Protein AF-A0A916KN75-F1 (afdb_monomer_lite)

Organism: Dehalococcoides mccartyi (strain CBDB1) (NCBI:txid255470)

Foldseek 3Di:
DVVVVVVVLVVVLVVLLVVLVVLLVVPPPDPCSVVLVVLSVLLVVLQVCLCVQLVVCVVVVVNDPVNVVSSVVSNVSSVVSSVVSSVVSVVSVVVVD

Structure (mmCIF, N/CA/C/O backbone):
data_AF-A0A916KN75-F1
#
_entry.id   AF-A0A916KN75-F1
#
loop_
_atom_site.group_PDB
_atom_site.id
_atom_site.type_symbol
_atom_site.label_atom_id
_atom_site.label_alt_id
_atom_site.label_comp_id
_atom_site.label_asym_id
_atom_site.label_entity_id
_atom_site.label_seq_id
_atom_site.pdbx_PDB_ins_code
_atom_site.Cartn_x
_atom_site.Cartn_y
_atom_site.Cartn_z
_atom_site.occupancy
_atom_site.B_iso_or_equiv
_atom_site.auth_seq_id
_atom_site.auth_comp_id
_atom_site.auth_asym_id
_atom_site.auth_atom_id
_atom_site.pdbx_PDB_model_num
ATOM 1 N N . MET A 1 1 ? 19.483 7.012 -7.906 1.00 55.97 1 MET A N 1
ATOM 2 C CA . MET A 1 1 ? 18.825 7.966 -6.980 1.00 55.97 1 MET A CA 1
ATOM 3 C C . MET A 1 1 ? 17.310 7.757 -6.906 1.00 55.97 1 MET A C 1
ATOM 5 O O . MET A 1 1 ? 16.787 7.653 -5.809 1.00 55.97 1 MET A O 1
ATOM 9 N N . LEU A 1 2 ? 16.608 7.605 -8.036 1.00 65.38 2 LEU A N 1
ATOM 10 C CA . LEU A 1 2 ? 15.145 7.430 -8.073 1.00 65.38 2 LEU A CA 1
ATOM 11 C C . LEU A 1 2 ? 14.658 6.118 -7.417 1.00 65.38 2 LEU A C 1
ATOM 13 O O . LEU A 1 2 ? 13.762 6.147 -6.583 1.00 65.38 2 LEU A O 1
ATOM 17 N N . LEU A 1 3 ? 15.336 4.994 -7.677 1.00 67.06 3 LEU A N 1
ATOM 18 C CA . LEU A 1 3 ? 15.092 3.706 -6.999 1.00 67.06 3 LEU A CA 1
ATOM 19 C C . LEU A 1 3 ? 15.259 3.765 -5.469 1.00 67.06 3 LEU A C 1
ATOM 21 O O . LEU A 1 3 ? 14.547 3.074 -4.754 1.00 67.06 3 LEU A O 1
ATOM 25 N N . PHE A 1 4 ? 16.162 4.614 -4.971 1.00 68.00 4 PHE A N 1
ATOM 26 C CA . PHE A 1 4 ? 16.381 4.820 -3.534 1.00 68.00 4 PHE A CA 1
ATOM 27 C C . PHE A 1 4 ? 15.262 5.656 -2.890 1.00 68.00 4 PHE A C 1
ATOM 29 O O . PHE A 1 4 ? 14.830 5.382 -1.774 1.00 68.00 4 PHE A O 1
ATOM 36 N N . LEU A 1 5 ? 14.746 6.657 -3.608 1.00 69.44 5 LEU A N 1
ATOM 37 C CA . LEU A 1 5 ? 13.569 7.408 -3.168 1.00 69.44 5 LEU A CA 1
ATOM 38 C C . LEU A 1 5 ? 12.320 6.518 -3.161 1.00 69.44 5 LEU A C 1
ATOM 40 O O . LEU A 1 5 ? 11.526 6.588 -2.230 1.00 69.44 5 LEU A O 1
ATOM 44 N N . LEU A 1 6 ? 12.178 5.631 -4.149 1.00 68.00 6 LEU A N 1
ATOM 45 C CA . LEU A 1 6 ? 11.084 4.661 -4.220 1.00 68.00 6 LEU A CA 1
ATOM 46 C C . LEU A 1 6 ? 11.105 3.664 -3.056 1.00 68.00 6 LEU A C 1
ATOM 48 O O . LEU A 1 6 ? 10.054 3.382 -2.481 1.00 68.00 6 LEU A O 1
ATOM 52 N N . THR A 1 7 ? 12.279 3.167 -2.662 1.00 68.75 7 THR A N 1
ATOM 53 C CA . THR A 1 7 ? 12.401 2.289 -1.489 1.00 68.75 7 THR A CA 1
ATOM 54 C C . THR A 1 7 ? 12.155 3.026 -0.177 1.00 68.75 7 THR A C 1
ATOM 56 O O . THR A 1 7 ? 11.520 2.458 0.708 1.00 68.75 7 THR A O 1
ATOM 59 N N . LEU A 1 8 ? 12.565 4.293 -0.052 1.00 72.19 8 LEU A N 1
ATOM 60 C CA . LEU A 1 8 ? 12.207 5.133 1.098 1.00 72.19 8 LEU A CA 1
ATOM 61 C C . LEU A 1 8 ? 10.692 5.342 1.197 1.00 72.19 8 LEU A C 1
ATOM 63 O O . LEU A 1 8 ? 10.115 5.114 2.258 1.00 72.19 8 LEU A O 1
ATOM 67 N N . VAL A 1 9 ? 10.036 5.721 0.097 1.00 71.44 9 VAL A N 1
ATOM 68 C CA . VAL A 1 9 ? 8.576 5.908 0.058 1.00 71.44 9 VAL A CA 1
ATOM 69 C C . VAL A 1 9 ? 7.859 4.595 0.378 1.00 71.44 9 VAL A C 1
ATOM 71 O O . VAL A 1 9 ? 6.958 4.593 1.214 1.00 71.44 9 VAL A O 1
ATOM 74 N N . GLY A 1 10 ? 8.297 3.469 -0.192 1.00 69.94 10 GLY A N 1
ATOM 75 C CA . GLY A 1 10 ? 7.783 2.141 0.157 1.00 69.94 10 GLY A CA 1
ATOM 76 C C . GLY A 1 10 ? 7.941 1.821 1.647 1.00 69.94 10 GLY A C 1
ATOM 77 O O . GLY A 1 10 ? 6.977 1.429 2.300 1.00 69.94 10 GLY A O 1
ATOM 78 N N . GLY A 1 11 ? 9.122 2.073 2.219 1.00 71.88 11 GLY A N 1
ATOM 79 C CA . GLY A 1 11 ? 9.408 1.855 3.639 1.00 71.88 11 GLY A CA 1
ATOM 80 C C . GLY A 1 11 ? 8.524 2.688 4.572 1.00 71.88 11 GLY A C 1
ATOM 81 O O . GLY A 1 11 ? 7.908 2.139 5.487 1.00 71.88 11 GLY A O 1
ATOM 82 N N . PHE A 1 12 ? 8.383 3.993 4.315 1.00 72.00 12 PHE A N 1
ATOM 83 C CA . PHE A 1 12 ? 7.498 4.865 5.101 1.00 72.00 12 PHE A CA 1
ATOM 84 C C . PHE A 1 12 ? 6.028 4.452 5.002 1.00 72.00 12 PHE A C 1
ATOM 86 O O . PHE A 1 12 ? 5.291 4.526 5.986 1.00 72.00 12 PHE A O 1
ATOM 93 N N . SER A 1 13 ? 5.609 3.965 3.836 1.00 66.25 13 SER A N 1
ATOM 94 C CA . SER A 1 13 ? 4.237 3.516 3.600 1.00 66.25 13 SER A CA 1
ATOM 95 C C . SER A 1 13 ? 3.913 2.233 4.364 1.00 66.25 13 SER A C 1
ATOM 97 O O . SER A 1 13 ? 2.830 2.122 4.936 1.00 66.25 13 SER A O 1
ATOM 99 N N . ILE A 1 14 ? 4.864 1.296 4.455 1.00 69.94 14 ILE A N 1
ATOM 100 C CA . ILE A 1 14 ? 4.730 0.076 5.268 1.00 69.94 14 ILE A CA 1
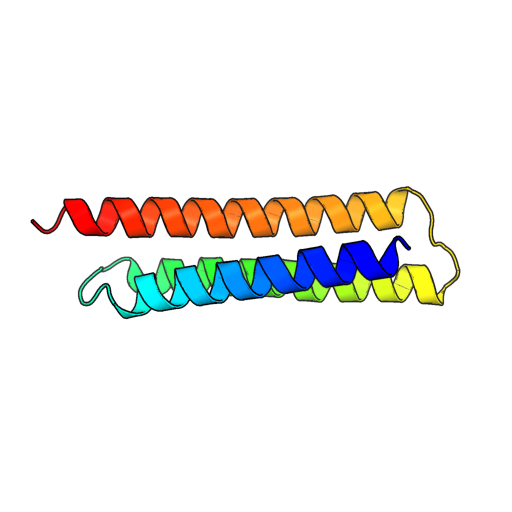ATOM 101 C C . ILE A 1 14 ? 4.643 0.438 6.755 1.00 69.94 14 ILE A C 1
ATOM 103 O O . ILE A 1 14 ? 3.754 -0.054 7.447 1.00 69.94 14 ILE A O 1
ATOM 107 N N . ILE A 1 15 ? 5.503 1.335 7.249 1.00 73.69 15 ILE A N 1
ATOM 108 C CA . ILE A 1 15 ? 5.447 1.798 8.647 1.00 73.69 15 ILE A CA 1
ATOM 109 C C . ILE A 1 15 ? 4.088 2.449 8.945 1.00 73.69 15 ILE A C 1
ATOM 111 O O . ILE A 1 15 ? 3.462 2.144 9.962 1.00 73.69 15 ILE A O 1
ATOM 115 N N . GLY A 1 16 ? 3.595 3.295 8.034 1.00 68.06 16 GLY A N 1
ATOM 116 C CA . GLY A 1 16 ? 2.268 3.902 8.132 1.00 68.06 16 GLY A CA 1
ATOM 117 C C . GLY A 1 16 ? 1.145 2.862 8.161 1.00 68.06 16 GLY A C 1
ATOM 118 O O . GLY A 1 16 ? 0.263 2.934 9.017 1.00 68.06 16 GLY A O 1
ATOM 119 N N . ALA A 1 17 ? 1.205 1.852 7.290 1.00 67.88 17 ALA A N 1
ATOM 120 C CA . ALA A 1 17 ? 0.238 0.760 7.269 1.00 67.88 17 ALA A CA 1
ATOM 121 C C . ALA A 1 17 ? 0.243 -0.027 8.590 1.00 67.88 17 ALA A C 1
ATOM 123 O O . ALA A 1 17 ? -0.821 -0.249 9.165 1.00 67.88 17 ALA A O 1
ATOM 124 N N . ILE A 1 18 ? 1.421 -0.380 9.121 1.00 73.38 18 ILE A N 1
ATOM 125 C CA . ILE A 1 18 ? 1.571 -1.082 10.409 1.00 73.38 18 ILE A CA 1
ATOM 126 C C . ILE A 1 18 ? 0.949 -0.270 11.551 1.00 73.38 18 ILE A C 1
ATOM 128 O O . ILE A 1 18 ? 0.211 -0.820 12.369 1.00 73.38 18 ILE A O 1
ATOM 132 N N . PHE A 1 19 ? 1.194 1.042 11.596 1.00 73.50 19 PHE A N 1
ATOM 133 C CA . PHE A 1 19 ? 0.629 1.914 12.626 1.00 73.50 19 PHE A CA 1
ATOM 134 C C . PHE A 1 19 ? -0.907 1.961 12.567 1.00 73.50 19 PHE A C 1
ATOM 136 O O . PHE A 1 19 ? -1.580 1.889 13.598 1.00 73.50 19 PHE A O 1
ATOM 143 N N . VAL A 1 20 ? -1.479 2.027 11.361 1.00 68.44 20 VAL A N 1
ATOM 144 C CA . VAL A 1 20 ? -2.935 1.964 11.157 1.00 68.44 20 VAL A CA 1
ATOM 145 C C . VAL A 1 20 ? -3.489 0.599 11.572 1.00 68.44 20 VAL A C 1
ATOM 147 O O . VAL A 1 20 ? -4.484 0.548 12.294 1.00 68.44 20 VAL A O 1
ATOM 150 N N . PHE A 1 21 ? -2.821 -0.500 11.207 1.00 69.94 21 PHE A N 1
ATOM 151 C CA . PHE A 1 21 ? -3.208 -1.854 11.615 1.00 69.94 21 PHE A CA 1
ATOM 152 C C . PHE A 1 21 ? -3.243 -2.023 13.135 1.00 69.94 21 PHE A C 1
ATOM 154 O O . PHE A 1 21 ? -4.199 -2.590 13.660 1.00 69.94 21 PHE A O 1
ATOM 161 N N . GLN A 1 22 ? -2.253 -1.494 13.858 1.00 71.69 22 GLN A N 1
ATOM 162 C CA . GLN A 1 22 ? -2.247 -1.542 15.323 1.00 71.69 22 GLN A CA 1
ATOM 163 C C . GLN A 1 22 ? -3.453 -0.814 15.927 1.00 71.69 22 GLN A C 1
ATOM 165 O O . GLN A 1 22 ? -4.063 -1.315 16.872 1.00 71.69 22 GLN A O 1
ATOM 170 N N . LYS A 1 23 ? -3.853 0.333 15.360 1.00 67.25 23 LYS A N 1
ATOM 171 C CA . LYS A 1 23 ? -5.048 1.058 15.819 1.00 67.25 23 LYS A CA 1
ATOM 172 C C . LYS A 1 23 ? -6.346 0.304 15.530 1.00 67.25 23 LYS A C 1
ATOM 174 O O . LYS A 1 23 ? -7.221 0.279 16.390 1.00 67.25 23 LYS A O 1
ATOM 179 N N . VAL A 1 24 ? -6.452 -0.338 14.367 1.00 66.44 24 VAL A N 1
ATOM 180 C CA . VAL A 1 24 ? -7.610 -1.169 13.986 1.00 66.44 24 VAL A CA 1
ATOM 181 C C . VAL A 1 24 ? -7.718 -2.426 14.861 1.00 66.44 24 VAL A C 1
ATOM 183 O O . VAL A 1 24 ? -8.814 -2.829 15.243 1.00 66.44 24 VAL A O 1
ATOM 186 N N . LEU A 1 25 ? -6.595 -3.049 15.226 1.00 67.62 25 LEU A N 1
ATOM 187 C CA . LEU A 1 25 ? -6.582 -4.191 16.149 1.00 67.62 25 LEU A CA 1
ATOM 188 C C . LEU A 1 25 ? -6.979 -3.793 17.577 1.00 67.62 25 LEU A C 1
ATOM 190 O O . LEU A 1 25 ? -7.610 -4.579 18.283 1.00 67.62 25 LEU A O 1
ATOM 194 N N . ALA A 1 26 ? -6.635 -2.573 17.997 1.00 66.31 26 ALA A N 1
ATOM 195 C CA . ALA A 1 26 ? -6.999 -2.045 19.308 1.00 66.31 26 ALA A CA 1
ATOM 196 C C . ALA A 1 26 ? -8.485 -1.651 19.417 1.00 66.31 26 ALA A C 1
ATOM 198 O O . ALA A 1 26 ? -9.024 -1.627 20.524 1.00 66.31 26 ALA A O 1
ATOM 199 N N . SER A 1 27 ? -9.173 -1.374 18.303 1.00 61.88 27 SER A N 1
ATOM 200 C CA . SER A 1 27 ? -10.613 -1.093 18.299 1.00 61.88 27 SER A CA 1
ATOM 201 C C . SER A 1 27 ? -11.426 -2.393 18.402 1.00 61.88 27 SER A C 1
ATOM 203 O O . SER A 1 27 ? -11.941 -2.907 17.409 1.00 61.88 27 SER A O 1
ATOM 205 N N . LYS A 1 28 ? -11.534 -2.959 19.610 1.00 53.19 28 LYS A N 1
ATOM 206 C CA . LYS A 1 28 ? -12.476 -4.054 19.892 1.00 53.19 28 LYS A CA 1
ATOM 207 C C . LYS A 1 28 ? -13.918 -3.536 19.790 1.00 53.19 28 LYS A C 1
ATOM 209 O O . LYS A 1 28 ? -14.266 -2.587 20.479 1.00 53.19 28 LYS A O 1
ATOM 214 N N . GLY A 1 29 ? -14.753 -4.174 18.963 1.00 55.84 29 GLY A N 1
ATOM 215 C CA . GLY A 1 29 ? -16.210 -3.957 18.957 1.00 55.84 29 GLY A CA 1
ATOM 216 C C . GLY A 1 29 ? -16.789 -3.149 17.790 1.00 55.84 29 GLY A C 1
ATOM 217 O O . GLY A 1 29 ? -17.999 -2.948 17.748 1.00 55.84 29 GLY A O 1
ATOM 218 N N . PHE A 1 30 ? -15.983 -2.717 16.815 1.00 58.62 30 PHE A N 1
ATOM 219 C CA . PHE A 1 30 ? -16.529 -2.044 15.633 1.00 58.62 30 PHE A CA 1
ATOM 220 C C . PHE A 1 30 ? -17.143 -3.048 14.649 1.00 58.62 30 PHE A C 1
ATOM 222 O O . PHE A 1 30 ? -16.438 -3.873 14.076 1.00 58.62 30 PHE A O 1
ATOM 229 N N . VAL A 1 31 ? -18.442 -2.911 14.355 1.00 58.66 31 VAL A N 1
ATOM 230 C CA . VAL A 1 31 ? -19.148 -3.637 13.269 1.00 58.66 31 VAL A CA 1
ATOM 231 C C . VAL A 1 31 ? -18.439 -3.466 11.913 1.00 58.66 31 VAL A C 1
ATOM 233 O O . VAL A 1 31 ? -18.535 -4.305 11.022 1.00 58.66 31 VAL A O 1
ATOM 236 N N . VAL A 1 32 ? -17.657 -2.396 11.780 1.00 66.69 32 VAL A N 1
ATOM 237 C CA . VAL A 1 32 ? -16.923 -2.004 10.575 1.00 66.69 32 VAL A CA 1
ATOM 238 C C . VAL A 1 32 ? -15.492 -2.580 10.552 1.00 66.69 32 VAL A C 1
ATOM 240 O O . VAL A 1 32 ? -14.726 -2.270 9.648 1.00 66.69 32 VAL A O 1
ATOM 243 N N . GLN A 1 33 ? -15.098 -3.441 11.506 1.00 69.75 33 GLN A N 1
ATOM 244 C CA . GLN A 1 33 ? -13.730 -3.982 11.597 1.00 69.75 33 GLN A CA 1
ATOM 245 C C . GLN A 1 33 ? -13.285 -4.698 10.310 1.00 69.75 33 GLN A C 1
ATOM 247 O O . GLN A 1 33 ? -12.159 -4.508 9.855 1.00 69.75 33 GLN A O 1
ATOM 252 N N . TRP A 1 34 ? -14.178 -5.468 9.682 1.00 73.62 34 TRP A N 1
ATOM 253 C CA . TRP A 1 34 ? -13.909 -6.166 8.418 1.00 73.62 34 TRP A CA 1
ATOM 254 C C . TRP A 1 34 ? -13.614 -5.201 7.256 1.00 73.62 34 TRP A C 1
ATOM 256 O O . TRP A 1 34 ? -12.790 -5.510 6.400 1.00 73.62 34 TRP A O 1
ATOM 266 N N . TRP A 1 35 ? -14.215 -4.007 7.251 1.00 75.56 35 TRP A N 1
ATOM 267 C CA . TRP A 1 35 ? -13.981 -2.987 6.226 1.00 75.56 35 TRP A CA 1
ATOM 268 C C . TRP A 1 35 ? -12.555 -2.435 6.284 1.00 75.56 35 TRP A C 1
ATOM 270 O O . TRP A 1 35 ? -11.926 -2.239 5.245 1.00 75.56 35 TRP A O 1
ATOM 280 N N . PHE A 1 36 ? -12.004 -2.256 7.491 1.00 75.19 36 PHE A N 1
ATOM 281 C CA . PHE A 1 36 ? -10.610 -1.836 7.655 1.00 75.19 36 PHE A CA 1
ATOM 282 C C . PHE A 1 36 ? -9.640 -2.867 7.065 1.00 75.19 36 PHE A C 1
ATOM 284 O O . PHE A 1 36 ? -8.656 -2.477 6.433 1.00 75.19 36 PHE A O 1
ATOM 291 N N . TRP A 1 37 ? -9.942 -4.164 7.215 1.00 75.75 37 TRP A N 1
ATOM 292 C CA . TRP A 1 37 ? -9.176 -5.255 6.606 1.00 75.75 37 TRP A CA 1
ATOM 293 C C . TRP A 1 37 ? -9.288 -5.265 5.080 1.00 75.75 37 TRP A C 1
ATOM 295 O O . TRP A 1 37 ? -8.272 -5.419 4.408 1.00 75.75 37 TRP A O 1
ATOM 305 N N . VAL A 1 38 ? -10.484 -5.036 4.528 1.00 82.31 38 VAL A N 1
ATOM 306 C CA . VAL A 1 38 ? -10.694 -4.923 3.073 1.00 82.31 38 VAL A CA 1
ATOM 307 C C . VAL A 1 38 ? -9.896 -3.753 2.497 1.00 82.31 38 VAL A C 1
ATOM 309 O O . VAL A 1 38 ? -9.148 -3.930 1.539 1.00 82.31 38 VAL A O 1
ATOM 312 N N . MET A 1 39 ? -9.983 -2.573 3.112 1.00 78.81 39 MET A N 1
ATOM 313 C CA . MET A 1 39 ? -9.239 -1.385 2.682 1.00 78.81 39 MET A CA 1
ATOM 314 C C . MET A 1 39 ? -7.726 -1.590 2.745 1.00 78.81 39 MET A C 1
ATOM 316 O O . MET A 1 39 ? -6.997 -1.174 1.842 1.00 78.81 39 MET A O 1
ATOM 320 N N . ALA A 1 40 ? -7.244 -2.268 3.785 1.00 76.31 40 ALA A N 1
ATOM 321 C CA . ALA A 1 40 ? -5.830 -2.570 3.910 1.00 76.31 40 ALA A CA 1
ATOM 322 C C . ALA A 1 40 ? -5.362 -3.619 2.885 1.00 76.31 40 ALA A C 1
ATOM 324 O O . ALA A 1 40 ? -4.281 -3.468 2.320 1.00 76.31 40 ALA A O 1
ATOM 325 N N . ALA A 1 41 ? -6.187 -4.627 2.583 1.00 81.06 41 ALA A N 1
ATOM 326 C CA . ALA A 1 41 ? -5.908 -5.608 1.538 1.00 81.06 41 ALA A CA 1
ATOM 327 C C . ALA A 1 41 ? -5.855 -4.961 0.144 1.00 81.06 41 ALA A C 1
ATOM 329 O O . ALA A 1 41 ? -4.915 -5.210 -0.608 1.00 81.06 41 ALA A O 1
ATOM 330 N N . ILE A 1 42 ? -6.804 -4.075 -0.182 1.00 84.56 42 ILE A N 1
ATOM 331 C CA . ILE A 1 42 ? -6.802 -3.315 -1.444 1.00 84.56 42 ILE A CA 1
ATOM 332 C C . ILE A 1 42 ? -5.550 -2.437 -1.533 1.00 84.56 42 ILE A C 1
ATOM 334 O O . ILE A 1 42 ? -4.871 -2.428 -2.556 1.00 84.56 42 ILE A O 1
ATOM 338 N N . SER A 1 43 ? -5.200 -1.743 -0.448 1.00 82.12 43 SER A N 1
ATOM 339 C CA . SER A 1 43 ? -3.993 -0.916 -0.403 1.00 82.12 43 SER A CA 1
ATOM 340 C C . SER A 1 43 ? -2.714 -1.739 -0.614 1.00 82.12 43 SER A C 1
ATOM 342 O O . SER A 1 43 ? -1.851 -1.345 -1.400 1.00 82.12 43 SER A O 1
ATOM 344 N N . ALA A 1 44 ? -2.608 -2.916 0.012 1.00 80.12 44 ALA A N 1
ATOM 345 C CA . ALA A 1 44 ? -1.493 -3.838 -0.199 1.00 80.12 44 ALA A CA 1
ATOM 346 C C . ALA A 1 44 ? -1.432 -4.351 -1.649 1.00 80.12 44 ALA A C 1
ATOM 348 O O . ALA A 1 44 ? -0.351 -4.408 -2.233 1.00 80.12 44 ALA A O 1
ATOM 349 N N . LEU A 1 45 ? -2.581 -4.659 -2.260 1.00 85.88 45 LEU A N 1
ATOM 350 C CA . LEU A 1 45 ? -2.658 -5.044 -3.671 1.00 85.88 45 LEU A CA 1
ATOM 351 C C . LEU A 1 45 ? -2.186 -3.918 -4.596 1.00 85.88 45 LEU A C 1
ATOM 353 O O . LEU A 1 45 ? -1.414 -4.187 -5.511 1.00 85.88 45 LEU A O 1
ATOM 357 N N . CYS A 1 46 ? -2.569 -2.663 -4.343 1.00 84.94 46 CYS A N 1
ATOM 358 C CA . CYS A 1 46 ? -2.074 -1.516 -5.110 1.00 84.94 46 CYS A CA 1
ATOM 359 C C . CYS A 1 46 ? -0.543 -1.402 -5.058 1.00 84.94 46 CYS A C 1
ATOM 361 O O . CYS A 1 46 ? 0.075 -1.099 -6.077 1.00 84.94 46 CYS A O 1
ATOM 363 N N . TRP A 1 47 ? 0.076 -1.695 -3.910 1.00 81.88 47 TRP A N 1
ATOM 364 C CA . TRP A 1 47 ? 1.536 -1.723 -3.780 1.00 81.88 47 TRP A CA 1
ATOM 365 C C . TRP A 1 47 ? 2.183 -2.856 -4.566 1.00 81.88 47 TRP A C 1
ATOM 367 O O . TRP A 1 47 ? 3.141 -2.616 -5.299 1.00 81.88 47 TRP A O 1
ATOM 377 N N . VAL A 1 48 ? 1.666 -4.079 -4.432 1.00 84.38 48 VAL A N 1
ATOM 378 C CA . VAL A 1 48 ? 2.199 -5.249 -5.145 1.00 84.38 48 VAL A CA 1
AT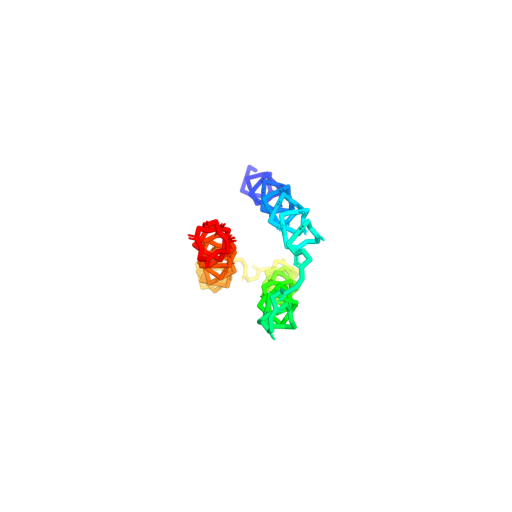OM 379 C C . VAL A 1 48 ? 2.080 -5.048 -6.652 1.00 84.38 48 VAL A C 1
ATOM 381 O O . VAL A 1 48 ? 3.062 -5.224 -7.368 1.00 84.38 48 VAL A O 1
ATOM 384 N N . LEU A 1 49 ? 0.911 -4.617 -7.129 1.00 86.94 49 LEU A N 1
ATOM 385 C CA . LEU A 1 49 ? 0.673 -4.336 -8.543 1.00 86.94 49 LEU A CA 1
ATOM 386 C C . LEU A 1 49 ? 1.530 -3.170 -9.037 1.00 86.94 49 LEU A C 1
ATOM 388 O O . LEU A 1 49 ? 2.100 -3.260 -10.118 1.00 86.94 49 LEU A O 1
ATOM 392 N N . GLY A 1 50 ? 1.674 -2.111 -8.237 1.00 84.06 50 GLY A N 1
ATOM 393 C CA . GLY A 1 50 ? 2.533 -0.977 -8.560 1.00 84.06 50 GLY A CA 1
ATOM 394 C C . GLY A 1 50 ? 3.989 -1.398 -8.733 1.00 84.06 50 GLY A C 1
ATOM 395 O O . GLY A 1 50 ? 4.590 -1.122 -9.768 1.00 84.06 50 GLY A O 1
ATOM 396 N N . PHE A 1 51 ? 4.561 -2.108 -7.759 1.00 82.81 51 PHE A N 1
ATOM 397 C CA . PHE A 1 51 ? 5.947 -2.568 -7.851 1.00 82.81 51 PHE A CA 1
ATOM 398 C C . PHE A 1 51 ? 6.159 -3.616 -8.942 1.00 82.81 51 PHE A C 1
ATOM 400 O O . PHE A 1 51 ? 7.183 -3.563 -9.618 1.00 82.81 51 PHE A O 1
ATOM 407 N N . ALA A 1 52 ? 5.210 -4.532 -9.150 1.00 84.56 52 ALA A N 1
ATOM 408 C CA . ALA A 1 52 ? 5.281 -5.506 -10.236 1.00 84.56 52 ALA A CA 1
ATOM 409 C C . ALA A 1 52 ? 5.255 -4.814 -11.607 1.00 84.56 52 ALA A C 1
ATOM 411 O O . ALA A 1 52 ? 6.086 -5.114 -12.461 1.00 84.56 52 ALA A O 1
ATOM 412 N N . TRP A 1 53 ? 4.359 -3.838 -11.790 1.00 85.00 53 TRP A N 1
ATOM 413 C CA . TRP A 1 53 ? 4.274 -3.027 -13.004 1.00 85.00 53 TRP A CA 1
ATOM 414 C C . TRP A 1 53 ? 5.561 -2.242 -13.247 1.00 85.00 53 TRP A C 1
ATOM 416 O O . TRP A 1 53 ? 6.148 -2.320 -14.322 1.00 85.00 53 TRP A O 1
ATOM 426 N N . LEU A 1 54 ? 6.029 -1.500 -12.239 1.00 83.75 54 LEU A N 1
ATOM 427 C CA . LEU A 1 54 ? 7.241 -0.697 -12.361 1.00 83.75 54 LEU A CA 1
ATOM 428 C C . LEU A 1 54 ? 8.469 -1.581 -12.613 1.00 83.75 54 LEU A C 1
ATOM 430 O O . LEU A 1 54 ? 9.303 -1.241 -13.443 1.00 83.75 54 LEU A O 1
ATOM 434 N N . GLY A 1 55 ? 8.564 -2.727 -11.937 1.00 81.31 55 GLY A N 1
ATOM 435 C CA . GLY A 1 55 ? 9.629 -3.705 -12.141 1.00 81.31 55 GLY A CA 1
ATOM 436 C C . GLY A 1 55 ? 9.644 -4.276 -13.559 1.00 81.31 55 GLY A C 1
ATOM 437 O O . GLY A 1 55 ? 10.714 -4.351 -14.157 1.00 81.31 55 GLY A O 1
ATOM 438 N N . ALA A 1 56 ? 8.477 -4.610 -14.118 1.00 83.31 56 ALA A N 1
ATOM 439 C CA . ALA A 1 56 ? 8.355 -5.084 -15.497 1.00 83.31 56 ALA A CA 1
ATOM 440 C C . ALA A 1 56 ? 8.809 -4.017 -16.510 1.00 83.31 56 ALA A C 1
ATOM 442 O O . ALA A 1 56 ? 9.640 -4.298 -17.367 1.00 83.31 56 ALA A O 1
ATOM 443 N N . GLN A 1 57 ? 8.359 -2.770 -16.345 1.00 84.12 57 GLN A N 1
ATOM 444 C CA . GLN A 1 57 ? 8.747 -1.652 -17.218 1.00 84.12 57 GLN A CA 1
ATOM 445 C C . GLN A 1 57 ? 10.252 -1.347 -17.150 1.00 84.12 57 GLN A C 1
ATOM 447 O O . GLN A 1 57 ? 10.890 -1.069 -18.164 1.00 84.12 57 GLN A O 1
ATOM 452 N N . LEU A 1 58 ? 10.845 -1.437 -15.953 1.00 81.44 58 LEU A N 1
ATOM 453 C CA . LEU A 1 58 ? 12.290 -1.291 -15.769 1.00 81.44 58 LEU A CA 1
ATOM 454 C C . LEU A 1 58 ? 13.073 -2.445 -16.416 1.00 81.44 58 LEU A C 1
ATOM 456 O O . LEU A 1 58 ? 14.135 -2.200 -16.984 1.00 81.44 58 LEU A O 1
ATOM 460 N N . ALA A 1 59 ? 12.565 -3.680 -16.344 1.00 80.62 59 ALA A N 1
ATOM 461 C CA . ALA A 1 59 ? 13.200 -4.856 -16.941 1.00 80.62 59 ALA A CA 1
ATOM 462 C C . ALA A 1 59 ? 13.171 -4.827 -18.478 1.00 80.62 59 ALA A C 1
ATOM 464 O O . ALA A 1 59 ? 14.124 -5.265 -19.117 1.00 80.62 59 ALA A O 1
ATOM 465 N N . GLU A 1 60 ? 12.113 -4.270 -19.067 1.00 83.38 60 GLU A N 1
ATOM 466 C CA . GLU A 1 60 ? 11.982 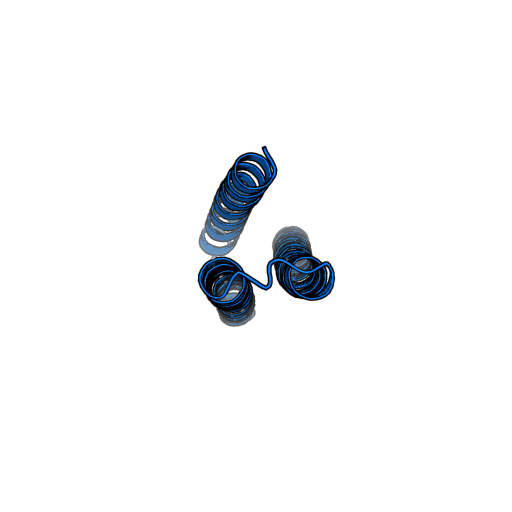-4.078 -20.516 1.00 83.38 60 GLU A CA 1
ATOM 467 C C . GLU A 1 60 ? 12.798 -2.885 -21.048 1.00 83.38 60 GLU A C 1
ATOM 469 O O . GLU A 1 60 ? 12.851 -2.659 -22.253 1.00 83.38 60 GLU A O 1
ATOM 474 N N . GLY A 1 61 ? 13.437 -2.099 -20.172 1.00 78.00 61 GLY A N 1
ATOM 475 C CA . GLY A 1 61 ? 14.151 -0.876 -20.552 1.00 78.00 61 GLY A CA 1
ATOM 476 C C . GLY A 1 61 ? 13.231 0.302 -20.906 1.00 78.00 61 GLY A C 1
ATOM 477 O O . GLY A 1 61 ? 13.721 1.412 -21.110 1.00 78.00 61 GLY A O 1
ATOM 478 N N . ASN A 1 62 ? 11.910 0.099 -20.887 1.00 69.69 62 ASN A N 1
ATOM 479 C CA . ASN A 1 62 ? 10.872 1.110 -21.097 1.00 69.69 62 ASN A CA 1
ATOM 480 C C . ASN A 1 62 ? 10.566 1.875 -19.803 1.00 69.69 62 ASN A C 1
ATOM 482 O O . ASN A 1 62 ? 9.419 2.036 -19.383 1.00 69.69 62 ASN A O 1
ATOM 486 N N . ALA A 1 63 ? 11.612 2.397 -19.163 1.00 65.44 63 ALA A N 1
ATOM 487 C CA . ALA A 1 63 ? 11.499 3.289 -18.014 1.00 65.44 63 ALA A CA 1
ATOM 488 C C . ALA A 1 63 ? 11.027 4.693 -18.446 1.00 65.44 63 ALA A C 1
ATOM 490 O O . ALA A 1 63 ? 11.670 5.704 -18.161 1.00 65.44 63 ALA A O 1
ATOM 491 N N . GLU A 1 64 ? 9.927 4.751 -19.191 1.00 75.31 64 GLU A N 1
ATOM 492 C CA . GLU A 1 64 ? 9.336 5.974 -19.709 1.00 75.31 64 GLU A CA 1
ATOM 493 C C . GLU A 1 64 ? 8.517 6.689 -18.632 1.00 75.31 64 GLU A C 1
ATOM 495 O O . GLU A 1 64 ? 8.113 6.112 -17.617 1.00 75.31 64 GLU A O 1
ATOM 500 N N . ILE A 1 65 ? 8.219 7.966 -18.877 1.00 75.38 65 ILE A N 1
ATOM 501 C CA . ILE A 1 65 ? 7.405 8.809 -17.990 1.00 75.38 65 ILE A CA 1
ATOM 502 C C . ILE A 1 65 ? 6.088 8.103 -17.618 1.00 75.38 65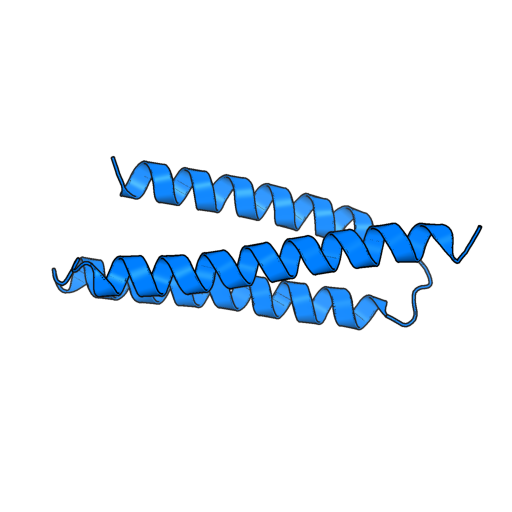 ILE A C 1
ATOM 504 O O . ILE A 1 65 ? 5.696 8.131 -16.454 1.00 75.38 65 ILE A O 1
ATOM 508 N N . GLY A 1 66 ? 5.466 7.381 -18.559 1.00 75.31 66 GLY A N 1
ATOM 509 C CA . GLY A 1 66 ? 4.231 6.627 -18.325 1.00 75.31 66 GLY A CA 1
ATOM 510 C C . GLY A 1 66 ? 4.339 5.542 -17.246 1.00 75.31 66 GLY A C 1
ATOM 511 O O . GLY A 1 66 ? 3.408 5.380 -16.454 1.00 75.31 66 GLY A O 1
ATOM 512 N N . ALA A 1 67 ? 5.477 4.847 -17.143 1.00 79.06 67 ALA A N 1
ATOM 513 C CA . ALA A 1 67 ? 5.697 3.817 -16.126 1.00 79.06 67 ALA A CA 1
ATOM 514 C C . ALA A 1 67 ? 5.749 4.420 -14.713 1.00 79.06 67 ALA A C 1
ATOM 516 O O . ALA A 1 67 ? 5.110 3.915 -13.786 1.00 79.06 67 ALA A O 1
ATOM 517 N N . TYR A 1 68 ? 6.446 5.549 -14.562 1.00 79.00 68 TYR A N 1
ATOM 518 C CA . TYR A 1 68 ? 6.520 6.277 -13.295 1.00 79.00 68 TYR A CA 1
ATOM 519 C C . TYR A 1 68 ? 5.197 6.956 -12.933 1.00 79.00 68 TYR A C 1
ATOM 521 O O . TYR A 1 68 ? 4.824 6.972 -11.761 1.00 79.00 68 TYR A O 1
ATOM 529 N N . THR A 1 69 ? 4.460 7.479 -13.918 1.00 82.44 69 THR A N 1
ATOM 530 C CA . THR A 1 69 ? 3.131 8.065 -13.701 1.00 82.44 69 THR A CA 1
ATOM 531 C C . THR A 1 69 ? 2.127 7.008 -13.240 1.00 82.44 69 THR A C 1
ATOM 533 O O . THR A 1 69 ? 1.436 7.230 -12.248 1.00 82.44 69 THR A O 1
ATOM 536 N N . GLY A 1 70 ? 2.081 5.839 -13.890 1.00 81.50 70 GLY A N 1
ATOM 537 C CA . GLY A 1 70 ? 1.206 4.732 -13.488 1.00 81.50 70 GLY A CA 1
ATOM 538 C C . GLY A 1 70 ? 1.518 4.219 -12.080 1.00 81.50 70 GLY A C 1
ATOM 539 O O . GLY A 1 70 ? 0.614 4.059 -11.257 1.00 81.50 70 GLY A O 1
ATOM 540 N N . PHE A 1 71 ? 2.806 4.061 -11.761 1.00 84.88 71 PHE A N 1
ATOM 541 C CA . PHE A 1 71 ? 3.248 3.725 -10.409 1.00 84.88 71 PHE A CA 1
ATOM 542 C C . PHE A 1 71 ? 2.837 4.790 -9.382 1.00 84.88 71 PHE A C 1
ATOM 544 O O . PHE A 1 71 ? 2.274 4.463 -8.337 1.00 84.88 71 PHE A O 1
ATOM 551 N N . GLY A 1 72 ? 3.065 6.071 -9.688 1.00 81.38 72 GLY A N 1
ATOM 552 C CA . GLY A 1 72 ? 2.710 7.189 -8.815 1.00 81.38 72 GLY A CA 1
ATOM 553 C C . GLY A 1 72 ? 1.213 7.265 -8.513 1.00 81.38 72 GLY A C 1
ATOM 554 O O . GLY A 1 72 ? 0.839 7.526 -7.371 1.00 81.38 72 GLY A O 1
ATOM 555 N N . ILE A 1 73 ? 0.353 6.970 -9.495 1.00 86.50 73 ILE A N 1
ATOM 556 C CA . ILE A 1 73 ? -1.105 6.910 -9.304 1.00 86.50 73 ILE A CA 1
ATOM 557 C C . ILE A 1 73 ? -1.480 5.774 -8.347 1.00 86.50 73 ILE A C 1
ATOM 559 O O . ILE A 1 73 ? -2.231 6.002 -7.399 1.00 86.50 73 ILE A O 1
ATOM 563 N N . LEU A 1 74 ? -0.938 4.567 -8.546 1.00 84.38 74 LEU A N 1
ATOM 564 C CA . LEU A 1 74 ? -1.223 3.413 -7.683 1.00 84.38 74 LEU A CA 1
ATOM 565 C C . LEU A 1 74 ? -0.765 3.644 -6.238 1.00 84.38 74 LEU A C 1
ATOM 567 O O . LEU A 1 74 ? -1.503 3.344 -5.296 1.00 84.38 74 LEU A O 1
ATOM 571 N N . VAL A 1 75 ? 0.416 4.239 -6.059 1.00 83.38 75 VAL A N 1
ATOM 572 C CA . VAL A 1 75 ? 0.920 4.638 -4.739 1.00 83.38 75 VAL A CA 1
ATOM 573 C C . VAL A 1 75 ? 0.046 5.731 -4.125 1.00 83.38 75 VAL A C 1
ATOM 575 O O . VAL A 1 75 ? -0.318 5.635 -2.955 1.00 83.38 75 VAL A O 1
ATOM 578 N N . GLY A 1 76 ? -0.353 6.739 -4.903 1.00 83.75 76 GLY A N 1
ATOM 579 C CA . GLY A 1 76 ? -1.247 7.803 -4.448 1.00 83.75 76 GLY A CA 1
ATOM 580 C C . GLY A 1 76 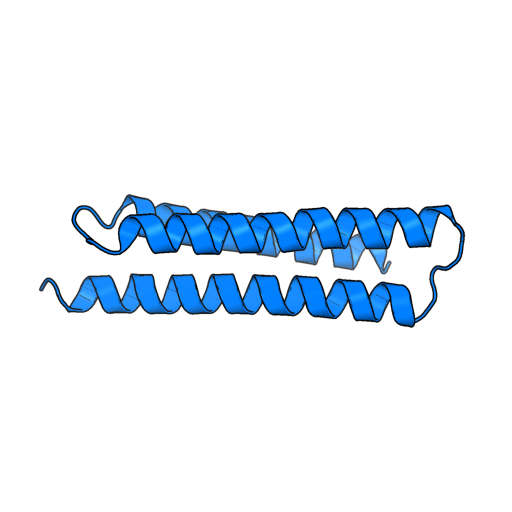? -2.591 7.266 -3.952 1.00 83.75 76 GLY A C 1
ATOM 581 O O . GLY A 1 76 ? -3.024 7.617 -2.854 1.00 83.75 76 GLY A O 1
ATOM 582 N N . ILE A 1 77 ? -3.213 6.355 -4.707 1.00 86.62 77 ILE A N 1
ATOM 583 C CA . ILE A 1 77 ? -4.457 5.678 -4.308 1.00 86.62 77 ILE A CA 1
ATOM 584 C C . ILE A 1 77 ? -4.244 4.902 -3.006 1.00 86.62 77 ILE A C 1
ATOM 586 O O . ILE A 1 77 ? -5.039 5.036 -2.077 1.00 86.62 77 ILE A O 1
ATOM 590 N N . SER A 1 78 ? -3.153 4.141 -2.894 1.00 81.88 78 SER A N 1
ATOM 591 C CA . SER A 1 78 ? -2.833 3.393 -1.674 1.00 81.88 78 SER A CA 1
ATOM 592 C C . SER A 1 78 ? -2.689 4.303 -0.445 1.00 81.88 78 SER A C 1
ATOM 594 O O . SER A 1 78 ? -3.254 4.001 0.611 1.00 81.88 78 SER A O 1
ATOM 596 N N . ILE A 1 79 ? -1.992 5.436 -0.580 1.00 83.44 79 ILE A N 1
ATOM 597 C CA . ILE A 1 79 ? -1.825 6.417 0.502 1.00 83.44 79 ILE A CA 1
ATOM 598 C C . ILE A 1 79 ? -3.181 6.999 0.908 1.00 83.44 79 ILE A C 1
ATOM 600 O O . ILE A 1 79 ? -3.491 7.049 2.098 1.00 83.44 79 ILE A O 1
ATOM 604 N N . VAL A 1 80 ? -4.016 7.395 -0.058 1.00 85.56 80 VAL A N 1
ATOM 605 C CA . VAL A 1 80 ? -5.363 7.920 0.215 1.00 85.56 80 VAL A CA 1
ATOM 606 C C . VAL A 1 80 ? -6.203 6.889 0.966 1.00 85.56 80 VAL A C 1
ATOM 608 O O . VAL A 1 80 ? -6.820 7.233 1.973 1.00 85.56 80 VAL A O 1
ATOM 611 N N . LEU A 1 81 ? -6.179 5.621 0.547 1.00 81.75 81 LEU A N 1
ATOM 612 C CA . LEU A 1 81 ? -6.888 4.543 1.239 1.00 81.75 81 LEU A CA 1
ATOM 613 C C . LEU A 1 81 ? -6.403 4.379 2.684 1.00 81.75 81 LEU A C 1
ATOM 615 O O . LEU A 1 81 ? -7.229 4.275 3.587 1.00 81.75 81 LEU A O 1
ATOM 619 N N . ILE A 1 82 ? -5.088 4.420 2.926 1.00 77.62 82 ILE A N 1
ATOM 620 C CA . ILE A 1 82 ? -4.507 4.349 4.278 1.00 77.62 82 ILE A CA 1
ATOM 621 C C . ILE A 1 82 ? -4.958 5.540 5.135 1.00 77.62 82 ILE A C 1
ATOM 623 O O . ILE A 1 82 ? -5.347 5.349 6.288 1.00 77.62 82 ILE A O 1
ATOM 627 N N . LEU A 1 83 ? -4.947 6.758 4.586 1.00 82.06 83 LEU A N 1
ATOM 628 C CA . LEU A 1 83 ? -5.365 7.971 5.295 1.00 82.06 83 LEU A CA 1
ATOM 629 C C . LEU A 1 83 ? -6.861 7.965 5.624 1.00 82.06 83 LEU A C 1
ATOM 631 O O . LEU A 1 83 ? -7.243 8.325 6.739 1.00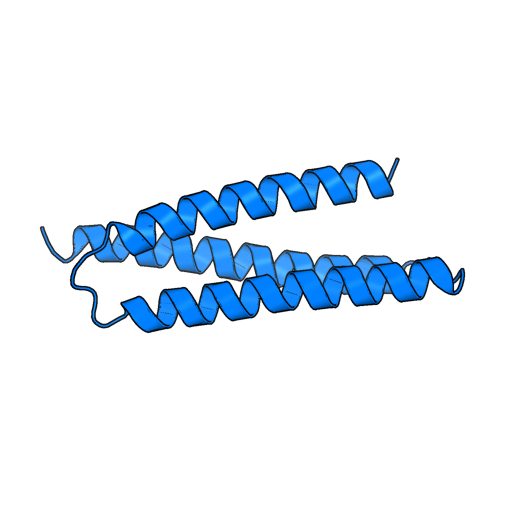 82.06 83 LEU A O 1
ATOM 635 N N . VAL A 1 84 ? -7.708 7.523 4.690 1.00 81.75 84 VAL A N 1
ATOM 636 C CA . VAL A 1 84 ? -9.145 7.333 4.931 1.00 81.75 84 VAL A CA 1
ATOM 637 C C . VAL A 1 84 ? -9.356 6.298 6.033 1.00 81.75 84 VAL A C 1
ATOM 639 O O . VAL A 1 84 ? -10.108 6.558 6.971 1.00 81.75 84 VAL A O 1
ATOM 642 N N . ASN A 1 85 ? -8.637 5.172 5.988 1.00 77.12 85 ASN A N 1
ATOM 643 C CA . ASN A 1 85 ? -8.697 4.149 7.032 1.00 77.12 85 ASN A CA 1
ATOM 644 C C . ASN A 1 85 ? -8.284 4.713 8.399 1.00 77.12 85 ASN A C 1
ATOM 646 O O . ASN A 1 85 ? -8.965 4.490 9.398 1.00 77.12 85 ASN A O 1
ATOM 650 N N . TYR A 1 86 ? -7.205 5.499 8.451 1.00 75.12 86 TYR A N 1
ATOM 651 C CA . TYR A 1 86 ? -6.764 6.172 9.671 1.00 75.12 86 TYR A CA 1
ATOM 652 C C . TYR A 1 86 ? -7.824 7.141 10.204 1.00 75.12 86 TYR A C 1
ATOM 654 O O . TYR A 1 86 ? -8.121 7.148 11.401 1.00 75.12 86 TYR A O 1
ATOM 662 N N . ARG A 1 87 ? -8.428 7.948 9.322 1.00 78.75 87 ARG A N 1
ATOM 663 C CA . ARG A 1 87 ? -9.466 8.910 9.700 1.00 78.75 87 ARG A CA 1
ATOM 664 C C . ARG A 1 87 ? -10.697 8.199 10.255 1.00 78.75 87 ARG A C 1
ATOM 666 O O . ARG A 1 87 ? -11.160 8.579 11.330 1.00 78.75 87 ARG A O 1
ATOM 673 N N . LEU A 1 88 ? -11.169 7.150 9.587 1.00 75.25 88 LEU A N 1
ATOM 674 C CA . LEU A 1 88 ? -12.295 6.339 10.047 1.00 75.25 88 LEU A CA 1
ATOM 675 C C . LEU A 1 88 ? -11.996 5.665 11.390 1.00 75.25 88 LEU A C 1
ATOM 677 O O . LEU A 1 88 ? -12.818 5.743 12.297 1.00 75.25 88 LEU A O 1
ATOM 681 N N . ALA A 1 89 ? -10.801 5.093 11.566 1.00 70.25 89 ALA A N 1
ATOM 682 C CA . ALA A 1 89 ? -10.385 4.493 12.835 1.00 70.25 89 ALA A CA 1
ATOM 683 C C . ALA A 1 89 ? -10.301 5.535 13.966 1.00 70.25 89 ALA A C 1
ATOM 685 O O . ALA A 1 89 ? -10.629 5.242 15.114 1.00 70.25 89 ALA A O 1
ATOM 686 N N . SER A 1 90 ? -9.893 6.772 13.652 1.00 70.12 90 SER A N 1
ATOM 687 C CA . SER A 1 90 ? -9.874 7.866 14.627 1.00 70.12 90 SER A CA 1
ATOM 688 C C . SER A 1 90 ? -11.283 8.288 15.046 1.00 70.12 90 SER A C 1
ATOM 690 O O . SER A 1 90 ? -11.517 8.455 16.234 1.00 70.12 90 SER A O 1
ATOM 692 N N . GLN A 1 91 ? -12.226 8.408 14.105 1.00 69.44 91 GLN A N 1
ATOM 693 C CA . GLN A 1 91 ? -13.614 8.799 14.379 1.00 69.44 91 GLN A CA 1
ATOM 694 C C . GLN A 1 91 ? -14.399 7.707 15.102 1.00 69.44 91 GLN A C 1
ATOM 696 O O . GLN A 1 91 ? -15.145 8.007 16.026 1.00 69.44 91 GLN A O 1
ATOM 701 N N . ALA A 1 92 ? -14.169 6.449 14.733 1.00 61.59 92 ALA A N 1
ATOM 702 C CA . ALA A 1 92 ? -14.695 5.279 15.419 1.00 61.59 92 ALA A CA 1
ATOM 703 C C . ALA A 1 92 ? -14.413 5.328 16.934 1.00 61.59 92 ALA A C 1
ATOM 705 O O . ALA A 1 92 ? -15.290 5.054 17.748 1.00 61.59 92 ALA A O 1
ATOM 706 N N . LYS A 1 93 ? -13.219 5.774 17.333 1.00 55.00 93 LYS A N 1
ATOM 707 C CA . LYS A 1 93 ? -12.855 5.881 18.749 1.00 55.00 93 LYS A CA 1
ATOM 708 C C . LYS A 1 93 ? -13.723 6.876 19.547 1.00 55.00 93 LYS A C 1
ATOM 710 O O . LYS A 1 93 ? -13.897 6.661 20.736 1.00 55.00 93 LYS A O 1
ATOM 715 N N . TYR A 1 94 ? -14.287 7.911 18.916 1.00 49.41 94 TYR A N 1
ATOM 716 C CA . TYR A 1 94 ? -15.064 8.968 19.592 1.00 49.41 94 TYR A CA 1
ATOM 717 C C . TYR A 1 94 ? -16.573 8.697 19.692 1.00 49.41 94 TYR A C 1
ATOM 719 O O . TYR A 1 94 ? -17.278 9.480 20.311 1.00 49.41 94 TYR A O 1
ATOM 727 N N . VAL A 1 95 ? -17.095 7.642 19.057 1.00 50.81 95 VAL A N 1
ATOM 728 C CA . VAL A 1 95 ? -18.543 7.324 19.079 1.00 50.81 95 VAL A CA 1
ATOM 729 C C . VAL A 1 95 ? -18.906 6.381 20.239 1.00 50.81 95 VAL A C 1
ATOM 731 O O . VAL A 1 95 ? -20.080 6.142 20.499 1.00 50.81 95 VAL A O 1
ATOM 734 N N . VAL A 1 96 ? -17.905 5.824 20.927 1.00 49.25 96 VAL A N 1
ATOM 735 C CA . VAL A 1 96 ? -18.076 4.808 21.986 1.00 49.25 96 VAL A CA 1
ATOM 736 C C . VAL A 1 96 ? -17.737 5.357 23.385 1.00 49.25 96 VAL A C 1
ATOM 738 O O . VAL A 1 96 ? -17.903 4.642 24.370 1.00 49.25 96 VAL A O 1
ATOM 741 N N . GLU A 1 97 ? -17.283 6.611 23.478 1.00 43.81 97 GLU A N 1
ATOM 742 C CA . GLU A 1 97 ? -17.159 7.367 24.739 1.00 43.81 97 GLU A CA 1
ATOM 743 C C . GLU A 1 97 ? -18.402 8.239 24.949 1.00 43.81 97 GLU A C 1
ATOM 745 O O . GLU A 1 97 ? -18.878 8.298 26.105 1.00 43.81 97 GLU A O 1
#

Radius of gyration: 15.83 Å; chains: 1; bounding box: 38×15×46 Å

pLDDT: mean 73.93, std 9.73, range [43.81, 86.94]

Sequence (97 aa):
MLLFLLTLVGGFSIIGAIFVFQKVLASKGFVVQWWFWVMAAISALCWVLGFAWLGAQLAEGNAEIGAYTGFGILVGISIVLILVNYRLASQAKYVVE

Secondary structure (DSSP, 8-state):
-HHHHHHHHHHHHHHHHHHHHHHHHH-TT-TTHHHHHHHHHHHHHHHHHHHHHHHHHHHTT---HHHHHHHHHHHHHHHHHHHHHHHHHHHHHTS--